Protein AF-A0A238VAP1-F1 (afdb_monomer_lite)

Foldseek 3Di:
DDDPPPQDPVNQPPVNVVVVCCVVVLVVVLCCCVPPPDDPVSNVVNVVVVVVVVVVVVVVVVVVVVVVVVD

Radius of gyration: 18.15 Å; chains: 1; bounding box: 46×36×43 Å

Organism: Halorubrum vacuolatum (NCBI:txid63740)

Structure (mmCIF, N/CA/C/O backbone):
data_AF-A0A238VAP1-F1
#
_entry.id   AF-A0A238VAP1-F1
#
loop_
_atom_site.group_PDB
_atom_site.id
_atom_site.type_symbol
_atom_site.label_atom_id
_atom_site.label_alt_id
_atom_site.label_comp_id
_atom_site.label_asym_id
_atom_site.label_entity_id
_atom_site.label_seq_id
_atom_site.pdbx_PDB_ins_code
_atom_site.Cartn_x
_atom_site.Cartn_y
_atom_site.Cartn_z
_atom_site.occupancy
_atom_site.B_iso_or_equiv
_atom_site.auth_seq_id
_atom_site.auth_comp_id
_atom_site.auth_asym_id
_atom_site.auth_atom_id
_atom_site.pdbx_PDB_model_num
ATOM 1 N N . MET A 1 1 ? -35.042 16.292 5.648 1.00 47.72 1 MET A N 1
ATOM 2 C CA . MET A 1 1 ? -33.936 15.312 5.715 1.00 47.72 1 MET A CA 1
ATOM 3 C C . MET A 1 1 ? -32.633 16.047 5.432 1.00 47.72 1 MET A C 1
ATOM 5 O O . MET A 1 1 ? -32.323 16.287 4.277 1.00 47.72 1 MET A O 1
ATOM 9 N N . SER A 1 2 ? -31.914 16.488 6.461 1.00 62.91 2 SER A N 1
ATOM 10 C CA . SER A 1 2 ? -30.575 17.072 6.316 1.00 62.91 2 SER A CA 1
ATOM 11 C C . SER A 1 2 ? -29.553 15.958 6.525 1.00 62.91 2 SER A C 1
ATOM 13 O O . SER A 1 2 ? -29.360 15.505 7.652 1.00 62.91 2 SER A O 1
A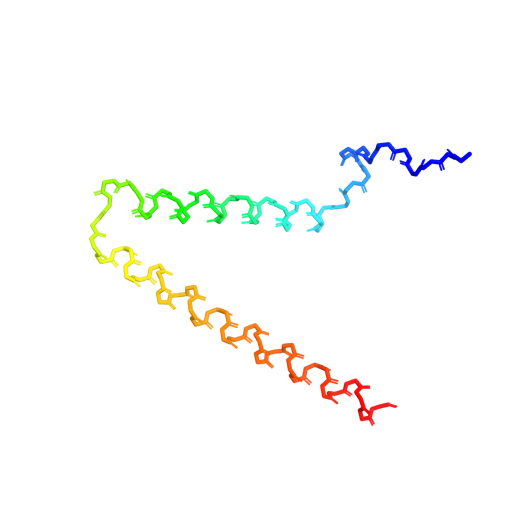TOM 15 N N . GLY A 1 3 ? -28.966 15.457 5.435 1.00 67.94 3 GLY A N 1
ATOM 16 C CA . GLY A 1 3 ? -27.830 14.538 5.521 1.00 67.94 3 GLY A CA 1
ATOM 17 C C . GLY A 1 3 ? -26.643 15.203 6.231 1.00 67.94 3 GLY A C 1
ATOM 18 O O . GLY A 1 3 ? -26.614 16.434 6.330 1.00 67.94 3 GLY A O 1
ATOM 19 N N . PRO A 1 4 ? -25.675 14.425 6.746 1.00 74.19 4 PRO A N 1
ATOM 20 C CA . PRO A 1 4 ? -24.466 14.999 7.321 1.00 74.19 4 PRO A CA 1
ATOM 21 C C . PRO A 1 4 ? -23.827 15.945 6.298 1.00 74.19 4 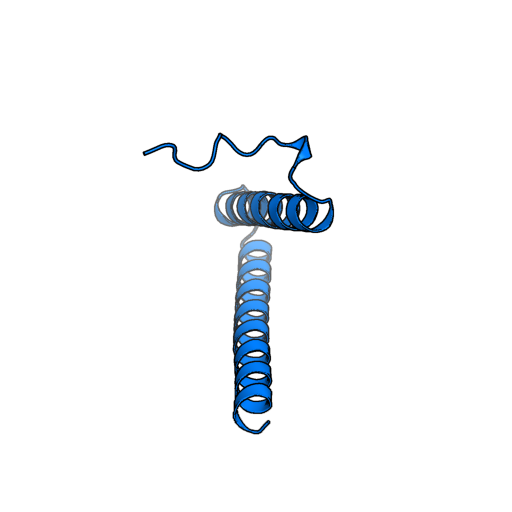PRO A C 1
ATOM 23 O O . PRO A 1 4 ? -23.644 15.580 5.135 1.00 74.19 4 PRO A O 1
ATOM 26 N N . GLY A 1 5 ? -23.559 17.183 6.722 1.00 75.31 5 GLY A N 1
ATOM 27 C CA . GLY A 1 5 ? -22.908 18.181 5.879 1.00 75.31 5 GLY A CA 1
ATOM 28 C C . GLY A 1 5 ? -21.541 17.688 5.384 1.00 75.31 5 GLY A C 1
ATOM 29 O O . GLY A 1 5 ? -20.966 16.775 5.983 1.00 75.31 5 GLY A O 1
ATOM 30 N N . PRO A 1 6 ? -21.008 18.263 4.291 1.00 78.12 6 PRO A N 1
ATOM 31 C CA . PRO A 1 6 ? -19.720 17.852 3.746 1.00 78.12 6 PRO A CA 1
ATOM 32 C C . PRO A 1 6 ? -18.629 17.923 4.822 1.00 78.12 6 PRO A C 1
ATOM 34 O O . PRO A 1 6 ? -18.439 18.962 5.455 1.00 78.12 6 PRO A O 1
ATOM 37 N N . GLN A 1 7 ? -17.936 16.800 5.031 1.00 76.06 7 GLN A N 1
ATOM 38 C CA . GLN A 1 7 ? -16.869 16.683 6.022 1.00 76.06 7 GLN A CA 1
ATOM 39 C C . GLN A 1 7 ? -15.718 17.614 5.626 1.00 76.06 7 GLN A C 1
ATOM 41 O O . GLN A 1 7 ? -15.161 17.478 4.532 1.00 76.06 7 GLN A O 1
ATOM 46 N N . ARG A 1 8 ? -15.368 18.581 6.484 1.00 79.94 8 ARG A N 1
ATOM 47 C CA . ARG A 1 8 ? -14.282 19.519 6.179 1.00 79.94 8 ARG A CA 1
ATOM 48 C C . ARG A 1 8 ? -12.941 18.817 6.398 1.00 79.94 8 ARG A C 1
ATOM 50 O O . ARG A 1 8 ? -12.831 17.996 7.308 1.00 79.94 8 ARG A O 1
ATOM 57 N N . PRO A 1 9 ? -11.887 19.165 5.640 1.00 70.06 9 PRO A N 1
ATOM 58 C CA . PRO A 1 9 ? -10.553 18.610 5.867 1.00 70.06 9 PRO A CA 1
ATOM 59 C C . PRO A 1 9 ? -10.047 18.817 7.304 1.00 70.06 9 PRO A C 1
ATOM 61 O O . PRO A 1 9 ? -9.390 17.941 7.852 1.00 70.06 9 PRO A O 1
ATOM 64 N N . ALA A 1 10 ? -10.420 19.937 7.936 1.00 79.31 10 ALA A N 1
ATOM 65 C CA . ALA A 1 10 ? -10.094 20.246 9.331 1.00 79.31 10 ALA A CA 1
ATOM 66 C C . ALA A 1 10 ? -10.764 19.304 10.355 1.00 79.31 10 ALA A C 1
ATOM 68 O O . ALA A 1 10 ? -10.273 19.175 11.472 1.00 79.31 10 ALA A O 1
ATOM 69 N N . ASP A 1 11 ? -11.841 18.611 9.969 1.00 82.88 11 ASP A N 1
ATOM 70 C CA . ASP A 1 11 ? -12.556 17.651 10.822 1.00 82.88 11 ASP A CA 1
ATOM 71 C C . ASP A 1 11 ? -11.914 16.248 10.770 1.00 82.88 11 ASP A C 1
ATOM 73 O O . ASP A 1 11 ? -12.357 15.310 11.441 1.00 82.88 11 ASP A O 1
ATOM 77 N N . ILE A 1 12 ? -10.883 16.064 9.936 1.00 80.50 12 ILE A N 1
ATOM 78 C CA . ILE A 1 12 ? -10.155 14.806 9.786 1.00 80.50 12 ILE A CA 1
ATOM 79 C C . ILE A 1 12 ? -8.980 14.827 10.763 1.00 80.50 12 ILE A C 1
ATOM 81 O O . ILE A 1 12 ? -7.943 15.431 10.507 1.00 80.50 12 ILE A O 1
ATOM 85 N N . GLY A 1 13 ? -9.125 14.131 11.892 1.00 87.81 13 GLY A N 1
ATOM 86 C CA . GLY A 1 13 ? -8.027 13.976 12.847 1.00 87.81 13 GLY A CA 1
ATOM 87 C C . GLY A 1 13 ? -6.764 13.397 12.194 1.00 87.81 13 GLY A C 1
ATOM 88 O O . GLY A 1 13 ? -6.848 12.549 11.297 1.00 87.81 13 GLY A O 1
ATOM 89 N N . ALA A 1 14 ? -5.590 13.809 12.685 1.00 87.62 14 ALA A N 1
ATOM 90 C CA . ALA A 1 14 ? -4.285 13.421 12.141 1.00 87.62 14 ALA A CA 1
ATOM 91 C C . ALA A 1 14 ? -4.121 11.907 11.867 1.00 87.62 14 ALA A C 1
ATOM 93 O O . ALA A 1 14 ? -3.625 11.568 10.792 1.00 87.62 14 ALA A O 1
ATOM 94 N N . PRO A 1 15 ? -4.597 10.977 12.726 1.00 90.50 15 PRO A N 1
ATOM 95 C CA . PRO A 1 15 ? -4.497 9.543 12.440 1.00 90.50 15 PRO A CA 1
ATOM 96 C C . PRO A 1 15 ? -5.215 9.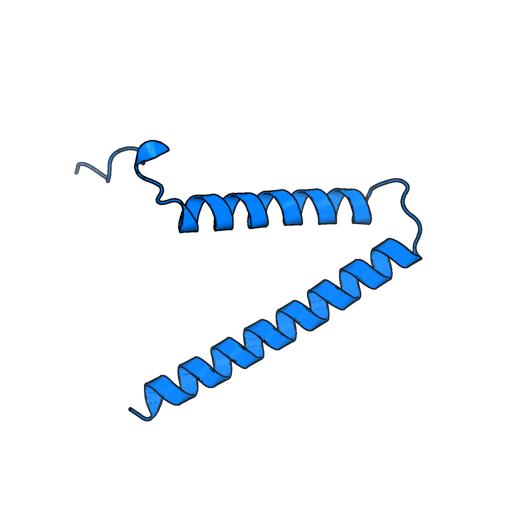127 11.152 1.00 90.50 15 PRO A C 1
ATOM 98 O O . PRO A 1 15 ? -4.707 8.318 10.377 1.00 90.50 15 PRO A O 1
ATOM 101 N N . ARG A 1 16 ? -6.395 9.702 10.896 1.00 87.25 16 ARG A N 1
ATOM 102 C CA . ARG A 1 16 ? -7.200 9.387 9.713 1.00 87.25 16 ARG A CA 1
ATOM 103 C C . ARG A 1 16 ? -6.582 9.995 8.457 1.00 87.25 16 ARG A C 1
ATOM 105 O O . ARG A 1 16 ? -6.563 9.341 7.420 1.00 87.25 16 ARG A O 1
ATOM 112 N N . MET A 1 17 ? -6.022 11.198 8.567 1.00 89.38 17 MET A N 1
ATOM 113 C CA . MET A 1 17 ? -5.268 11.828 7.483 1.00 89.38 17 MET A CA 1
ATOM 114 C C . MET A 1 17 ? -4.042 10.992 7.091 1.00 89.38 17 MET A C 1
ATOM 116 O O . MET A 1 17 ? -3.856 10.707 5.912 1.00 89.38 17 MET A O 1
ATOM 120 N N . VAL A 1 18 ? -3.251 10.537 8.070 1.00 91.38 18 VA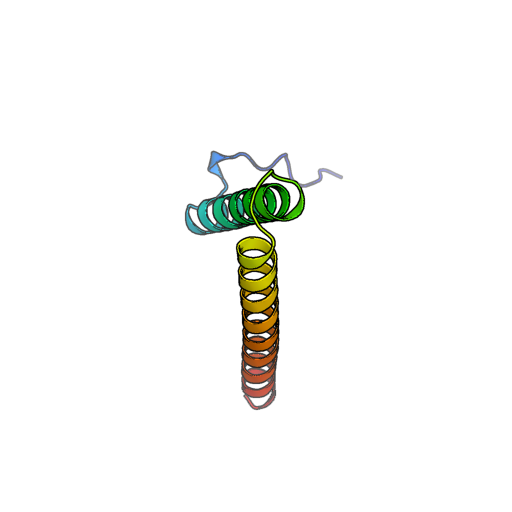L A N 1
ATOM 121 C CA . VAL A 1 18 ? -2.083 9.672 7.830 1.00 91.38 18 VAL A CA 1
ATOM 122 C C . VAL A 1 18 ? -2.501 8.356 7.176 1.00 91.38 18 VAL A C 1
ATOM 124 O O . VAL A 1 18 ? -1.887 7.943 6.196 1.00 91.38 18 VAL A O 1
ATOM 127 N N . ALA A 1 19 ? -3.579 7.727 7.653 1.00 91.06 19 ALA A N 1
ATOM 128 C CA . ALA A 1 19 ? -4.100 6.504 7.046 1.00 91.06 19 ALA A CA 1
ATOM 129 C C . ALA A 1 19 ? -4.499 6.709 5.573 1.00 91.06 19 ALA A C 1
ATOM 131 O O . ALA A 1 19 ? -4.152 5.886 4.728 1.00 91.06 19 ALA A O 1
ATOM 132 N N . TYR A 1 20 ? -5.175 7.817 5.246 1.00 90.56 20 TYR A N 1
ATOM 133 C CA . TYR A 1 20 ? -5.515 8.141 3.858 1.00 90.56 20 TYR A CA 1
ATOM 134 C C . TYR A 1 20 ? -4.282 8.423 3.003 1.00 90.56 20 TYR A C 1
ATOM 136 O O . TYR A 1 20 ? -4.203 7.919 1.885 1.00 90.56 20 TYR A O 1
ATOM 144 N N . ALA A 1 21 ? -3.313 9.180 3.517 1.00 91.50 21 ALA A N 1
ATOM 145 C CA . ALA A 1 21 ? -2.077 9.466 2.796 1.00 91.50 21 ALA A CA 1
ATOM 146 C C . ALA A 1 21 ? -1.305 8.176 2.478 1.00 91.50 21 ALA A C 1
ATOM 148 O O . ALA A 1 21 ? -0.884 7.977 1.340 1.00 91.50 21 ALA A O 1
ATOM 149 N N . LEU A 1 22 ? -1.190 7.266 3.451 1.00 93.12 22 LEU A N 1
ATOM 150 C CA . LEU A 1 22 ? -0.571 5.956 3.252 1.00 93.12 22 LEU A CA 1
ATOM 151 C C . LEU A 1 22 ? -1.345 5.110 2.240 1.00 93.12 22 LEU A C 1
ATOM 153 O O . LEU A 1 22 ? -0.728 4.488 1.379 1.00 93.12 22 LEU A O 1
ATOM 157 N N . LEU A 1 23 ? -2.678 5.105 2.301 1.00 92.56 23 LEU A N 1
ATOM 158 C CA . LEU A 1 23 ? -3.517 4.362 1.359 1.00 92.56 23 LEU A CA 1
ATOM 159 C C . LEU A 1 23 ? -3.346 4.870 -0.080 1.00 92.56 23 LEU A C 1
ATOM 161 O O . LEU A 1 23 ? -3.089 4.084 -0.986 1.00 92.56 23 LEU A O 1
ATOM 165 N N . VAL A 1 24 ? -3.460 6.182 -0.289 1.00 94.38 24 VAL A N 1
ATOM 166 C CA . VAL A 1 24 ? -3.333 6.792 -1.620 1.00 94.38 24 VAL A CA 1
ATOM 167 C C . VAL A 1 24 ? -1.905 6.649 -2.146 1.00 94.38 24 VAL A C 1
ATOM 169 O O . VAL A 1 24 ? -1.711 6.251 -3.293 1.00 94.38 24 VAL A O 1
ATOM 172 N N . GLY A 1 25 ? -0.902 6.911 -1.303 1.00 94.25 25 GLY A N 1
ATOM 173 C CA . GLY A 1 25 ? 0.507 6.793 -1.672 1.00 94.25 25 GLY A CA 1
ATOM 174 C C . GLY A 1 25 ? 0.907 5.360 -2.023 1.00 94.25 25 GLY A C 1
ATOM 175 O O . GLY A 1 25 ? 1.563 5.140 -3.039 1.00 94.25 25 GLY A O 1
ATOM 176 N N . SER A 1 26 ? 0.467 4.372 -1.238 1.00 92.25 26 SER A N 1
ATOM 177 C CA . SER A 1 26 ? 0.727 2.957 -1.538 1.00 92.25 26 SER A CA 1
ATOM 178 C C . SER A 1 26 ? 0.028 2.499 -2.818 1.00 92.25 26 SER A C 1
ATOM 180 O O . SER A 1 26 ? 0.653 1.812 -3.623 1.00 92.25 26 SER A O 1
ATOM 182 N N . ALA A 1 27 ? -1.213 2.928 -3.068 1.00 91.19 27 ALA A N 1
ATOM 183 C CA . ALA A 1 27 ? -1.907 2.635 -4.322 1.00 91.19 27 ALA A CA 1
ATOM 184 C C . ALA A 1 27 ? -1.172 3.222 -5.539 1.00 91.19 27 ALA A C 1
ATOM 186 O O . ALA A 1 27 ? -0.945 2.514 -6.521 1.00 91.19 27 ALA A O 1
ATOM 187 N N . ALA A 1 28 ? -0.744 4.487 -5.459 1.00 93.38 28 ALA A N 1
ATOM 188 C CA . ALA A 1 28 ? 0.039 5.127 -6.513 1.00 93.38 28 ALA A CA 1
ATOM 189 C C . ALA A 1 28 ? 1.370 4.398 -6.753 1.00 93.38 28 ALA A C 1
ATOM 191 O O . ALA A 1 28 ? 1.719 4.120 -7.897 1.00 93.38 28 ALA A O 1
ATOM 192 N N . TYR A 1 29 ? 2.077 4.019 -5.684 1.00 91.44 29 TYR A N 1
ATOM 193 C CA . TYR A 1 29 ? 3.325 3.265 -5.784 1.00 91.44 29 TYR A CA 1
ATOM 194 C C . TYR A 1 29 ? 3.134 1.911 -6.479 1.00 91.44 29 TYR A C 1
ATOM 196 O O . TYR A 1 29 ? 3.898 1.575 -7.379 1.00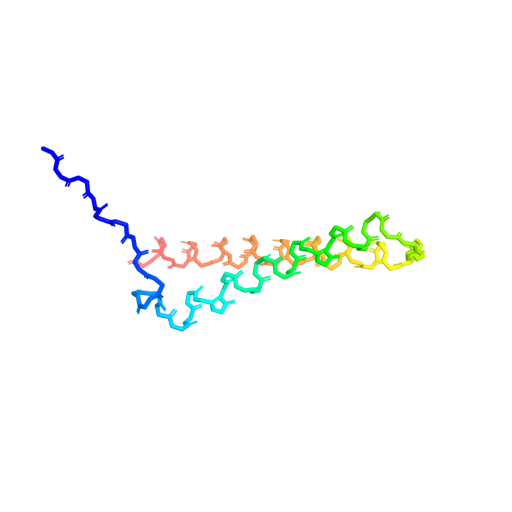 91.44 29 TYR A O 1
ATOM 204 N N . VAL A 1 30 ? 2.092 1.154 -6.121 1.00 91.94 30 VAL A N 1
ATOM 205 C CA . VAL A 1 30 ? 1.793 -0.139 -6.760 1.00 91.94 30 VAL A CA 1
ATOM 206 C C . VAL A 1 30 ? 1.523 0.027 -8.255 1.00 91.94 30 VAL A C 1
ATOM 208 O O . VAL A 1 30 ? 2.022 -0.773 -9.044 1.00 91.94 30 VAL A O 1
ATOM 211 N N . LEU A 1 31 ? 0.790 1.069 -8.659 1.00 90.88 31 LEU A N 1
ATOM 212 C CA . LEU A 1 31 ? 0.557 1.365 -10.076 1.00 90.88 31 LEU A CA 1
ATOM 213 C C . LEU A 1 31 ? 1.862 1.696 -10.807 1.00 90.88 31 LEU A C 1
ATOM 215 O O . LEU A 1 31 ? 2.100 1.164 -11.892 1.00 90.88 31 LEU A O 1
ATOM 219 N N . THR A 1 32 ? 2.726 2.510 -10.200 1.00 91.94 32 THR A N 1
ATOM 220 C CA . THR A 1 32 ? 4.043 2.833 -10.759 1.00 91.94 32 THR A CA 1
ATOM 221 C C . THR A 1 32 ? 4.901 1.583 -10.920 1.00 91.94 32 THR A C 1
ATOM 223 O O . THR A 1 32 ? 5.461 1.382 -11.987 1.00 91.94 32 THR A O 1
ATOM 226 N N . VAL A 1 33 ? 4.953 0.694 -9.927 1.00 92.88 33 VAL A N 1
ATOM 227 C CA . VAL A 1 33 ? 5.732 -0.551 -10.034 1.00 92.88 33 VAL A CA 1
ATOM 228 C C . VAL A 1 33 ? 5.149 -1.487 -11.100 1.00 92.88 33 VAL A C 1
ATOM 230 O O . VAL A 1 33 ? 5.887 -2.086 -11.884 1.00 92.88 33 VAL A O 1
ATOM 233 N N . ALA A 1 34 ? 3.821 -1.624 -11.148 1.00 88.94 34 ALA A N 1
ATOM 234 C CA . ALA A 1 34 ? 3.144 -2.552 -12.051 1.00 88.94 34 ALA A CA 1
ATOM 235 C C . ALA A 1 34 ? 3.262 -2.146 -13.528 1.00 88.94 34 ALA A C 1
ATOM 237 O O . ALA A 1 34 ? 3.446 -3.016 -14.383 1.00 88.94 34 ALA A O 1
ATOM 238 N N . PHE A 1 35 ? 3.165 -0.847 -13.825 1.00 88.94 35 PHE A N 1
ATOM 239 C CA . PHE A 1 35 ? 3.095 -0.327 -15.196 1.00 88.94 35 PHE A CA 1
ATOM 240 C C . PHE A 1 35 ? 4.291 0.537 -15.605 1.00 88.94 35 PHE A C 1
ATOM 242 O O . PHE A 1 35 ? 4.439 0.853 -16.783 1.00 88.94 35 PHE A O 1
ATOM 249 N N . GLY A 1 36 ? 5.143 0.921 -14.661 1.00 87.38 36 GLY A N 1
ATOM 250 C CA . GLY A 1 36 ? 6.343 1.704 -14.916 1.00 87.38 36 GLY A CA 1
ATOM 251 C C . GLY A 1 36 ? 7.453 0.887 -15.576 1.00 87.38 36 GLY A C 1
ATOM 252 O O . GLY A 1 36 ? 7.342 -0.336 -15.724 1.00 87.38 36 GLY A O 1
ATOM 253 N N . PRO A 1 37 ? 8.552 1.553 -15.962 1.00 90.50 37 PRO A N 1
ATOM 254 C CA . PRO A 1 37 ? 9.684 0.924 -16.642 1.00 90.50 37 PRO A CA 1
ATOM 255 C C . PRO A 1 37 ? 10.508 -0.001 -15.729 1.00 90.50 37 PRO A C 1
ATOM 257 O O . PRO A 1 37 ? 11.507 -0.564 -16.172 1.00 90.50 37 PRO A O 1
ATOM 260 N N . ASP A 1 38 ? 10.110 -0.147 -14.463 1.00 86.00 38 ASP A N 1
ATOM 261 C CA . ASP A 1 38 ? 10.803 -0.963 -13.478 1.00 86.00 38 ASP A CA 1
ATOM 262 C C . ASP A 1 38 ? 10.877 -2.441 -13.886 1.00 86.00 38 ASP A C 1
ATOM 264 O O . ASP A 1 38 ? 9.974 -3.009 -14.509 1.00 86.00 38 ASP A O 1
ATOM 268 N N . GLY A 1 39 ? 11.977 -3.084 -13.494 1.00 89.25 39 GLY A N 1
ATOM 269 C CA . GLY A 1 39 ? 12.255 -4.475 -13.833 1.00 89.25 39 GLY A CA 1
ATOM 270 C C . GLY A 1 39 ? 11.314 -5.482 -13.159 1.00 89.25 39 GLY A C 1
ATOM 271 O O . GLY A 1 39 ? 10.745 -5.238 -12.093 1.00 89.25 39 GLY A O 1
ATOM 272 N N . LEU A 1 40 ? 11.226 -6.678 -13.754 1.00 92.62 40 LEU A N 1
ATOM 273 C CA . LEU A 1 40 ? 10.416 -7.807 -13.271 1.00 92.62 40 LEU A CA 1
ATOM 274 C C . LEU A 1 40 ? 10.630 -8.111 -11.778 1.00 92.62 40 LEU A C 1
ATOM 276 O O . LEU A 1 40 ? 9.670 -8.399 -11.068 1.00 92.62 40 LEU A O 1
ATOM 280 N N . LEU A 1 41 ? 11.876 -8.020 -11.299 1.00 93.12 41 LEU A N 1
ATOM 281 C CA . LEU A 1 41 ? 12.216 -8.303 -9.905 1.00 93.12 41 LEU A CA 1
ATOM 282 C C . LEU A 1 41 ? 11.457 -7.395 -8.928 1.00 93.12 41 LEU A C 1
ATOM 284 O O . LEU A 1 41 ? 10.926 -7.891 -7.938 1.00 93.12 41 LEU A O 1
ATOM 288 N N . LEU A 1 42 ? 11.358 -6.093 -9.223 1.00 92.62 42 LEU A N 1
ATOM 289 C CA . LEU A 1 42 ? 10.650 -5.144 -8.362 1.00 92.62 42 LEU A CA 1
ATOM 290 C C . LEU A 1 42 ? 9.166 -5.515 -8.266 1.00 92.62 42 LEU A C 1
ATOM 292 O O . LEU A 1 42 ? 8.622 -5.613 -7.171 1.00 92.62 42 LEU A O 1
ATOM 296 N N . ARG A 1 43 ? 8.541 -5.832 -9.406 1.00 92.62 43 ARG A N 1
ATOM 297 C CA . ARG A 1 43 ? 7.135 -6.259 -9.471 1.00 92.62 43 ARG A CA 1
ATOM 298 C C . ARG A 1 43 ? 6.875 -7.513 -8.643 1.00 92.62 43 ARG A C 1
ATOM 300 O O . ARG A 1 43 ? 5.910 -7.553 -7.883 1.00 92.62 43 ARG A O 1
ATOM 307 N N . VAL A 1 44 ? 7.746 -8.517 -8.761 1.00 94.31 44 VAL A N 1
ATOM 308 C CA . VAL A 1 44 ? 7.634 -9.777 -8.009 1.00 94.31 44 VAL A CA 1
ATOM 309 C C . VAL A 1 44 ? 7.791 -9.538 -6.509 1.00 94.31 44 VAL A C 1
ATOM 311 O O . VAL A 1 44 ? 6.974 -10.026 -5.730 1.00 94.31 44 VAL A O 1
ATOM 314 N N . VAL A 1 45 ? 8.794 -8.759 -6.096 1.00 94.94 45 VAL A N 1
ATOM 315 C CA . VAL A 1 45 ? 9.022 -8.435 -4.680 1.00 94.94 45 VAL A CA 1
ATOM 316 C C . VAL A 1 45 ? 7.833 -7.667 -4.102 1.00 94.94 45 VAL A C 1
ATOM 318 O O . VAL A 1 45 ? 7.321 -8.044 -3.048 1.00 94.94 45 VAL A O 1
ATOM 321 N N . THR A 1 46 ? 7.335 -6.642 -4.797 1.00 94.38 46 THR A N 1
ATOM 322 C CA . THR A 1 46 ? 6.162 -5.877 -4.354 1.00 94.38 46 THR A CA 1
ATOM 323 C C . THR A 1 46 ? 4.923 -6.766 -4.241 1.00 94.38 46 THR A C 1
ATOM 325 O O . THR A 1 46 ? 4.231 -6.711 -3.224 1.00 94.38 46 THR A O 1
ATOM 328 N N . ALA A 1 47 ? 4.662 -7.632 -5.226 1.00 91.69 47 ALA A N 1
ATOM 329 C CA . ALA A 1 47 ? 3.543 -8.572 -5.178 1.00 91.69 47 ALA A CA 1
ATOM 330 C C . ALA A 1 47 ? 3.656 -9.553 -3.996 1.00 91.69 47 ALA A C 1
ATOM 332 O O . ALA A 1 47 ? 2.674 -9.777 -3.285 1.00 91.69 47 ALA A O 1
ATOM 333 N N . ALA A 1 48 ? 4.853 -10.092 -3.741 1.00 95.94 48 ALA A N 1
ATOM 334 C CA . ALA A 1 48 ? 5.100 -10.990 -2.617 1.00 95.94 48 ALA A CA 1
ATOM 335 C C . ALA A 1 48 ? 4.855 -10.299 -1.266 1.00 95.94 48 ALA A C 1
ATOM 337 O O . ALA A 1 48 ? 4.159 -10.849 -0.411 1.00 95.94 48 ALA A O 1
ATOM 338 N N . LEU A 1 49 ? 5.361 -9.073 -1.087 1.00 94.69 49 LEU A N 1
ATOM 339 C CA . LEU A 1 49 ? 5.158 -8.296 0.139 1.00 94.69 49 LEU A CA 1
ATOM 340 C C . LEU A 1 49 ? 3.679 -7.976 0.382 1.00 94.69 49 LEU A C 1
ATOM 342 O O . LEU A 1 49 ? 3.206 -8.111 1.512 1.00 94.69 49 LEU A O 1
ATOM 346 N N . LEU A 1 50 ? 2.932 -7.610 -0.665 1.00 93.94 50 LEU A N 1
ATOM 347 C CA . LEU A 1 50 ? 1.486 -7.388 -0.566 1.00 93.94 50 LEU A CA 1
ATOM 348 C C . LEU A 1 50 ? 0.743 -8.668 -0.165 1.00 93.94 50 LEU A C 1
ATOM 350 O O . LEU A 1 50 ? -0.121 -8.621 0.711 1.00 93.94 50 LEU A O 1
ATOM 354 N N . GLY A 1 51 ? 1.103 -9.811 -0.756 1.00 95.19 51 GLY A N 1
ATOM 355 C CA . GLY A 1 51 ? 0.519 -11.108 -0.413 1.00 95.19 51 GLY A CA 1
ATOM 356 C C . GLY A 1 51 ? 0.762 -11.492 1.049 1.00 95.19 51 GLY A C 1
ATOM 357 O O . GLY A 1 51 ? -0.183 -11.813 1.772 1.00 95.19 51 GLY A O 1
ATOM 358 N N . VAL A 1 52 ? 2.010 -11.391 1.517 1.00 96.94 52 VAL A N 1
ATOM 359 C CA . VAL A 1 52 ? 2.373 -11.656 2.920 1.00 96.94 52 VAL A CA 1
ATOM 360 C C . VAL A 1 52 ? 1.642 -10.700 3.864 1.00 96.94 52 VAL A C 1
ATOM 362 O O . VAL A 1 52 ? 1.067 -11.140 4.863 1.00 96.94 52 VAL A O 1
ATOM 365 N N . GLY A 1 53 ? 1.605 -9.407 3.532 1.00 94.19 53 GLY A N 1
ATOM 366 C CA . GLY A 1 53 ? 0.897 -8.395 4.313 1.00 94.19 53 GLY A CA 1
ATOM 367 C C . GLY A 1 53 ? -0.600 -8.685 4.434 1.00 94.19 53 GLY A C 1
ATOM 368 O O . GLY A 1 53 ? -1.158 -8.603 5.529 1.00 94.19 53 GLY A O 1
ATOM 369 N N . TYR A 1 54 ? -1.246 -9.097 3.339 1.00 92.81 54 TYR A N 1
ATOM 370 C CA . TYR A 1 54 ? -2.655 -9.486 3.342 1.00 92.81 54 TYR A CA 1
ATOM 371 C C . TYR A 1 54 ? -2.917 -10.693 4.251 1.00 92.81 54 TYR A C 1
ATOM 373 O O . TYR A 1 54 ? -3.811 -10.642 5.098 1.00 92.81 54 TYR A O 1
ATOM 381 N N . VAL A 1 55 ? -2.112 -11.755 4.137 1.00 96.75 55 VAL A N 1
ATOM 382 C CA . VAL A 1 55 ? -2.247 -12.954 4.982 1.00 96.75 55 VAL A CA 1
ATOM 383 C C . VAL A 1 55 ? -2.069 -12.605 6.461 1.00 96.75 55 VAL A C 1
ATOM 385 O O . VAL A 1 55 ? -2.882 -13.018 7.292 1.00 96.75 55 VAL A O 1
ATOM 388 N N . ALA A 1 56 ? -1.058 -11.799 6.796 1.00 95.88 56 ALA A N 1
ATOM 389 C CA . ALA A 1 56 ? -0.822 -11.341 8.162 1.00 95.88 56 ALA A CA 1
ATOM 390 C C . ALA A 1 56 ? -2.006 -10.524 8.707 1.00 95.88 56 ALA A C 1
ATOM 392 O O . ALA A 1 56 ? -2.444 -10.750 9.837 1.00 95.88 56 ALA A O 1
ATOM 393 N N . ALA A 1 57 ? -2.574 -9.625 7.896 1.00 92.12 57 ALA A N 1
ATOM 394 C CA . ALA A 1 57 ? -3.738 -8.830 8.275 1.00 92.12 57 ALA A CA 1
ATOM 395 C C . ALA A 1 57 ? -4.979 -9.705 8.516 1.00 92.12 57 ALA A C 1
ATOM 397 O O . ALA A 1 57 ? -5.641 -9.562 9.547 1.00 92.12 57 ALA A O 1
ATOM 398 N N . VAL A 1 58 ? -5.271 -10.652 7.619 1.00 95.50 58 VAL A N 1
ATOM 399 C CA . VAL A 1 58 ? -6.381 -11.606 7.781 1.00 95.50 58 VAL A CA 1
ATOM 400 C C . VAL A 1 58 ? -6.199 -12.437 9.051 1.00 95.50 58 VAL A C 1
ATOM 402 O O . VAL A 1 58 ? -7.143 -12.589 9.831 1.00 95.50 58 VAL A O 1
ATOM 405 N N . HIS A 1 59 ? -4.983 -12.922 9.304 1.00 94.56 59 HIS A N 1
ATOM 406 C CA . HIS A 1 59 ? -4.663 -13.676 10.510 1.00 94.56 59 HIS A CA 1
ATOM 407 C C . HIS A 1 59 ? -4.861 -12.837 11.786 1.00 94.56 59 HIS A C 1
ATOM 409 O O . HIS A 1 59 ? -5.528 -13.276 12.728 1.00 94.56 59 HIS A O 1
ATOM 415 N N . ALA A 1 60 ? -4.353 -11.604 11.813 1.00 93.94 60 ALA A N 1
ATOM 416 C CA . ALA A 1 60 ? -4.520 -10.688 12.939 1.00 93.94 60 ALA A CA 1
ATOM 417 C C . ALA A 1 60 ? -6.003 -10.368 13.204 1.00 93.94 60 ALA A C 1
ATOM 419 O O . ALA A 1 60 ? -6.470 -10.450 14.339 1.00 93.94 60 ALA A O 1
ATOM 420 N N . VAL A 1 61 ? -6.789 -10.085 12.161 1.00 93.50 61 VAL A N 1
ATOM 421 C CA . VAL A 1 61 ? -8.236 -9.849 12.302 1.00 93.50 61 VAL A CA 1
ATOM 422 C C . VAL A 1 61 ? -8.949 -11.099 12.820 1.00 93.50 61 VAL A C 1
ATOM 424 O O . VAL A 1 61 ? -9.790 -10.998 13.718 1.00 93.50 61 VAL A O 1
ATOM 427 N N . GLY A 1 62 ? -8.604 -12.280 12.302 1.00 92.94 62 GLY A N 1
ATOM 428 C CA . GLY A 1 62 ? -9.159 -13.554 12.755 1.00 92.94 62 GLY A CA 1
ATOM 429 C C . GLY A 1 62 ? -8.896 -13.817 14.240 1.00 92.94 62 GLY A C 1
ATOM 430 O O . GLY A 1 62 ? -9.816 -14.177 14.979 1.00 92.94 62 GLY A O 1
ATOM 431 N N . THR A 1 63 ? -7.667 -13.582 14.706 1.00 94.56 63 THR A N 1
ATOM 432 C CA . THR A 1 63 ? -7.296 -13.765 16.120 1.00 94.56 63 THR A CA 1
ATOM 433 C C . THR A 1 63 ? -7.976 -12.745 17.037 1.00 94.56 63 THR A C 1
ATOM 435 O O . THR A 1 63 ? -8.488 -13.125 18.093 1.00 94.56 63 THR A O 1
ATOM 438 N N . LEU A 1 64 ? -8.069 -11.475 16.630 1.00 91.56 64 LEU A N 1
ATOM 439 C CA . LEU A 1 64 ? -8.769 -10.431 17.388 1.00 91.56 64 LEU A CA 1
ATOM 440 C C . LEU A 1 64 ? -10.270 -10.718 17.523 1.00 91.56 64 LEU A C 1
ATOM 442 O O . LEU A 1 64 ? -10.826 -10.587 18.615 1.00 91.56 64 LEU A O 1
ATOM 446 N N . ARG A 1 65 ? -10.927 -11.159 16.442 1.00 88.31 65 ARG A N 1
ATOM 447 C CA . ARG A 1 65 ? -12.351 -11.534 16.470 1.00 88.31 65 ARG A CA 1
ATOM 448 C C . ARG A 1 65 ? -12.610 -12.712 17.406 1.00 88.31 65 ARG A C 1
ATOM 450 O O . ARG A 1 65 ? -13.540 -12.639 18.204 1.00 88.31 65 ARG A O 1
ATOM 457 N N . ARG A 1 66 ? -11.763 -13.752 17.373 1.00 85.12 66 ARG A N 1
ATOM 458 C CA . ARG A 1 66 ? -11.865 -14.891 18.305 1.00 85.12 66 ARG A CA 1
ATOM 459 C C . ARG A 1 66 ? -11.743 -14.450 19.763 1.00 85.12 66 ARG A C 1
ATOM 461 O O . ARG A 1 66 ? -12.554 -14.859 20.582 1.00 85.12 66 ARG A O 1
A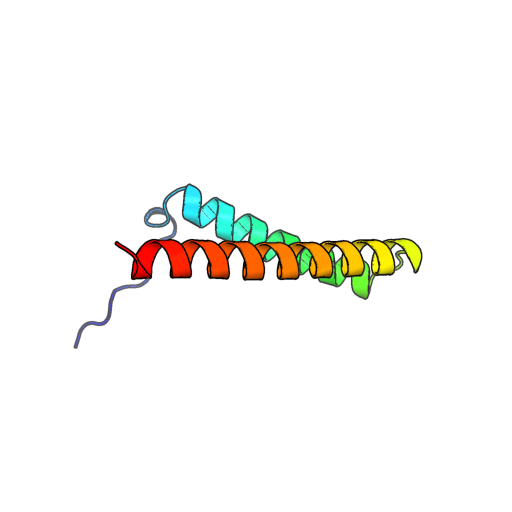TOM 468 N N . ARG A 1 67 ? -10.782 -13.576 20.084 1.00 81.38 67 ARG A N 1
ATOM 469 C CA . ARG A 1 67 ? -10.602 -13.051 21.451 1.00 81.38 67 ARG A CA 1
ATOM 470 C C . ARG A 1 67 ? -11.818 -12.274 21.957 1.00 81.38 67 ARG A C 1
ATOM 472 O O . ARG A 1 67 ? -12.111 -12.338 23.144 1.00 81.38 67 ARG A O 1
ATOM 479 N N . ARG A 1 68 ? -12.509 -11.546 21.075 1.00 79.81 68 ARG A N 1
ATOM 480 C CA . ARG A 1 68 ? -13.709 -10.776 21.431 1.00 79.81 68 ARG A CA 1
ATOM 481 C C . ARG A 1 68 ? -14.945 -11.650 21.645 1.00 79.81 68 ARG A C 1
ATOM 483 O O . ARG A 1 68 ? -15.792 -11.254 22.419 1.00 79.81 68 ARG A O 1
ATOM 490 N N . ALA A 1 69 ? -15.044 -12.799 20.977 1.00 74.56 69 ALA A N 1
ATOM 491 C CA . ALA A 1 69 ? -16.180 -13.717 21.118 1.00 74.56 69 ALA A CA 1
ATOM 492 C C . ALA A 1 69 ? -16.137 -14.576 22.397 1.00 74.56 69 ALA A C 1
ATOM 494 O O . ALA A 1 69 ? -17.147 -15.155 22.773 1.00 74.56 69 ALA A O 1
ATOM 495 N N . ILE A 1 70 ? -14.963 -14.702 23.025 1.00 70.44 70 ILE A N 1
ATOM 496 C CA . ILE A 1 70 ? -14.745 -15.512 24.238 1.00 70.44 70 ILE A CA 1
ATOM 497 C C . ILE A 1 70 ? -14.880 -14.659 25.522 1.00 70.44 70 ILE A C 1
ATOM 499 O O . ILE A 1 70 ? -14.959 -15.210 26.616 1.00 70.44 70 ILE A O 1
ATOM 503 N N . ARG A 1 71 ? -14.898 -13.325 25.396 1.00 57.12 71 ARG A N 1
ATOM 504 C CA . ARG A 1 71 ? -15.191 -12.382 26.488 1.00 57.12 71 ARG A CA 1
ATOM 505 C C . ARG A 1 71 ? -16.660 -11.999 26.470 1.00 57.12 71 ARG A C 1
ATOM 507 O O . ARG A 1 71 ? -17.190 -11.791 27.577 1.00 57.12 71 ARG A O 1
#

Sequence (71 aa):
MSGPGPQRPADIGAPRMVAYALLVGSAAYVLTVAFGPDGLLLRVVTAALLGVGYVAAVHAVGTLRRRRAIR

Secondary structure (DSSP, 8-state):
--PPPPPPGGGS-HHHHHHHHHHHHHHHHHHHHHHSS--HHHHHHHHHHHHHHHHHHHHHHHHHHHHHH--

pLDDT: mean 87.48, std 9.66, range [47.72, 96.94]